Protein AF-A0A1Q7IJV4-F1 (afdb_monomer)

Solvent-accessible surface area (backbone atoms only — not comparable to full-atom values): 6136 Å² total; per-residue (Å²): 88,82,46,76,29,61,52,59,73,58,32,51,51,49,50,50,50,37,62,77,67,64,49,76,71,64,47,74,43,68,35,49,83,90,69,56,64,72,86,50,47,43,66,29,64,64,36,78,46,70,90,77,64,60,60,64,63,43,46,59,56,34,42,55,29,19,22,83,78,11,37,25,41,30,56,36,62,97,65,64,91,82,66,86,66,62,46,78,44,77,44,83,43,90,89,85,41,74,47,46,27,31,33,44,71,66

pLDDT: mean 93.79, std 5.42, range [67.62, 98.44]

Secondary structure (DSSP, 8-state):
-EEE-S-HHHHHHHHHHHHHTT-TT-EEE-S-GGGS-GGGTT-EEEEEESSSSSHHHHHHHHHTTEEEEEEEEEEPPSSGGG--SSEEEEEEETTTEEEEEEEEE-

Nearest PDB structures (foldseek):
  3g89-assembly2_B  TM=8.365E-01  e=5.380E-07  Thermus thermophilus HB8
  3g8a-assembly3_C  TM=8.205E-01  e=1.105E-06  Thermus thermophilus HB8
  1xdz-assembly1_A  TM=7.929E-01  e=1.991E-06  Bacillus subtilis
  7cfe-assembly1_A  TM=7.506E-01  e=2.521E-04  Mycobacterium tuberculosis H37Rv
  3e05-assembly2_C  TM=7.044E-01  e=5.113E-03  Geobacter metallireducens GS-15

Sequence (106 aa):
MLLVESRQRRASFLKTAVRELELVDVEILSERVLSVPSRWRKAFDVAVARCAGDVESTLKLGLGFVRTGGMVAVSGPPDPCGVKIGRYTVVQLPGGRTRSFVVDSA

Radius of gyration: 14.86 Å; Cα contacts (8 Å, |Δi|>4): 184; chains: 1; bounding box: 29×33×36 Å

Foldseek 3Di:
DEDEAQDPVVLVVVVVVCVVVVPPPYHYHNHQLVPPDLVQFQVDLEAEEEPNPDQVVQLVSRQRRHHAFHKYKYFADPDCPPPDDADWDWDQDPPRDITIIGMDGD

Structure (mmCIF, N/CA/C/O backbone):
data_AF-A0A1Q7IJV4-F1
#
_entry.id   AF-A0A1Q7IJV4-F1
#
loop_
_atom_site.group_PDB
_atom_site.id
_atom_site.type_symbol
_atom_site.label_atom_id
_atom_site.label_alt_id
_atom_site.label_comp_id
_atom_site.label_asym_id
_atom_site.label_entity_id
_atom_site.label_seq_id
_atom_site.pdbx_PDB_ins_code
_atom_site.Cartn_x
_atom_site.Cartn_y
_atom_site.Cartn_z
_atom_site.occupancy
_atom_site.B_iso_or_equiv
_atom_site.auth_seq_i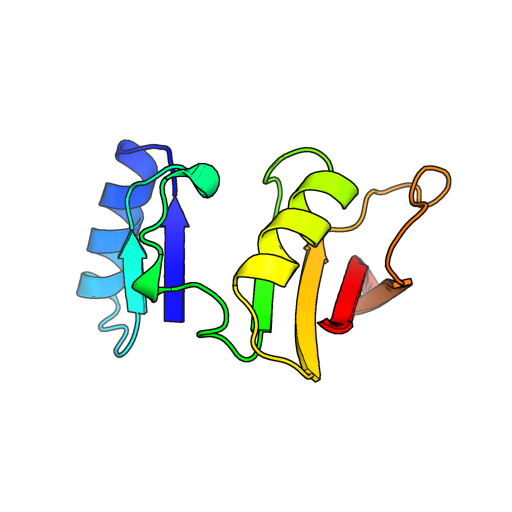d
_atom_site.auth_comp_id
_atom_site.auth_asym_id
_atom_site.auth_atom_id
_atom_site.pdbx_PDB_model_num
ATOM 1 N N . MET A 1 1 ? -9.300 5.879 3.075 1.00 93.00 1 MET A N 1
ATOM 2 C CA . MET A 1 1 ? -7.892 5.640 2.684 1.00 93.00 1 MET A CA 1
ATOM 3 C C . MET A 1 1 ? -7.011 5.654 3.926 1.00 93.00 1 MET A C 1
ATOM 5 O O . MET A 1 1 ? -7.135 6.567 4.729 1.00 93.00 1 MET A O 1
ATOM 9 N N . LEU A 1 2 ? -6.115 4.676 4.078 1.00 96.81 2 LEU A N 1
ATOM 10 C CA . LEU A 1 2 ? -5.118 4.642 5.155 1.00 96.81 2 LEU A CA 1
ATOM 11 C C . LEU A 1 2 ? -3.730 4.951 4.580 1.00 96.81 2 LEU A C 1
ATOM 13 O O . LEU A 1 2 ? -3.304 4.297 3.630 1.00 96.81 2 LEU A O 1
ATOM 17 N N . LEU A 1 3 ? -3.013 5.909 5.167 1.00 96.50 3 LEU A N 1
ATOM 18 C CA . LEU A 1 3 ? -1.611 6.189 4.856 1.00 96.50 3 LEU A CA 1
ATOM 19 C C . LEU A 1 3 ? -0.729 5.768 6.031 1.00 96.50 3 LEU A C 1
ATOM 21 O O . LEU A 1 3 ? -0.946 6.195 7.164 1.00 96.50 3 LEU A O 1
ATOM 25 N N . VAL A 1 4 ? 0.288 4.952 5.755 1.00 95.62 4 VAL A N 1
ATOM 26 C CA . VAL A 1 4 ? 1.240 4.463 6.762 1.00 95.62 4 VAL A CA 1
ATOM 27 C C . VAL A 1 4 ? 2.578 5.173 6.573 1.00 95.62 4 VAL A C 1
ATOM 29 O O . VAL A 1 4 ? 3.200 5.055 5.519 1.00 95.62 4 VAL A O 1
ATOM 32 N N . GLU A 1 5 ? 3.038 5.904 7.588 1.00 95.56 5 GLU A N 1
ATOM 33 C CA . GLU A 1 5 ? 4.325 6.609 7.561 1.00 95.56 5 GLU A CA 1
ATOM 34 C C . GLU A 1 5 ? 5.091 6.401 8.869 1.00 95.56 5 GLU A C 1
ATOM 36 O O . GLU A 1 5 ? 4.678 6.827 9.942 1.00 95.56 5 GLU A O 1
ATOM 41 N N . SER A 1 6 ? 6.263 5.784 8.756 1.00 94.19 6 SER A N 1
ATOM 42 C CA . SER A 1 6 ? 7.131 5.458 9.891 1.00 94.19 6 SER A CA 1
ATOM 43 C C . SER A 1 6 ? 7.831 6.668 10.521 1.00 94.19 6 SER A C 1
ATOM 45 O O . SER A 1 6 ? 8.225 6.626 11.686 1.00 94.19 6 SER A O 1
ATOM 47 N N . ARG A 1 7 ? 8.038 7.753 9.766 1.00 95.12 7 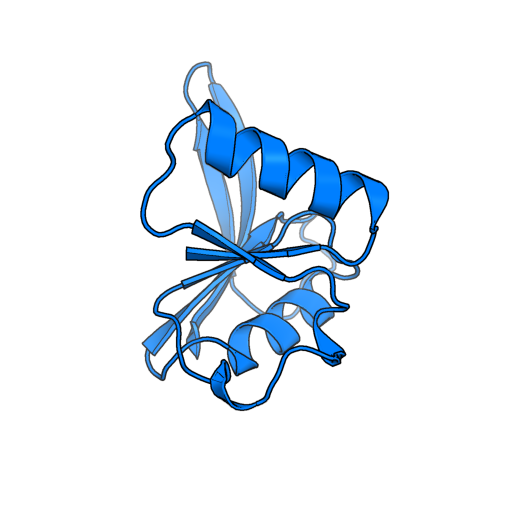ARG A N 1
ATOM 48 C CA . ARG A 1 7 ? 8.742 8.950 10.239 1.00 95.12 7 ARG A CA 1
ATOM 49 C C . ARG A 1 7 ? 7.761 9.913 10.897 1.00 95.12 7 ARG A C 1
ATOM 51 O O . ARG A 1 7 ? 7.046 10.637 10.207 1.00 95.12 7 ARG A O 1
ATOM 58 N N . GLN A 1 8 ? 7.827 10.016 12.224 1.00 95.81 8 GLN A N 1
ATOM 59 C CA . GLN A 1 8 ? 6.926 10.849 13.036 1.00 95.81 8 GLN A CA 1
ATOM 60 C C . GLN A 1 8 ? 6.753 12.285 12.514 1.00 95.81 8 GLN A C 1
ATOM 62 O O . GLN A 1 8 ? 5.628 12.766 12.406 1.00 95.81 8 GLN A O 1
ATOM 67 N N . ARG A 1 9 ? 7.840 12.967 12.115 1.00 97.69 9 ARG A N 1
ATOM 68 C CA . ARG A 1 9 ? 7.755 14.337 11.568 1.00 97.69 9 ARG A CA 1
ATOM 69 C C . ARG A 1 9 ? 6.910 14.409 10.289 1.00 97.69 9 ARG A C 1
ATOM 71 O O . ARG A 1 9 ? 6.159 15.363 10.114 1.00 97.69 9 ARG A O 1
ATOM 78 N N . ARG A 1 10 ? 7.014 13.408 9.407 1.00 97.25 10 ARG A N 1
ATOM 79 C CA . ARG A 1 10 ? 6.217 13.331 8.171 1.00 97.25 10 ARG A CA 1
ATOM 80 C C . ARG A 1 10 ? 4.770 12.959 8.473 1.00 97.25 10 ARG A C 1
ATOM 82 O O . ARG A 1 10 ? 3.874 13.592 7.934 1.00 97.25 10 ARG A O 1
ATOM 89 N N . ALA A 1 11 ? 4.540 12.003 9.372 1.00 97.50 11 ALA A N 1
ATOM 90 C CA . ALA A 1 11 ? 3.191 11.633 9.792 1.00 97.50 11 ALA A CA 1
ATOM 91 C C . ALA A 1 11 ? 2.451 12.813 10.448 1.00 97.50 11 ALA A C 1
ATOM 93 O O . ALA A 1 11 ? 1.287 13.047 10.143 1.00 97.50 11 ALA A O 1
ATOM 94 N N . SER A 1 12 ? 3.129 13.595 11.295 1.00 98.06 12 SER A N 1
ATOM 95 C CA . SER A 1 12 ? 2.569 14.812 11.897 1.00 98.06 12 SER A CA 1
ATOM 96 C C . SER A 1 12 ? 2.200 15.855 10.836 1.00 98.06 12 SER A C 1
ATOM 98 O O . SER A 1 12 ? 1.080 16.359 10.832 1.00 98.06 12 SER A O 1
ATOM 100 N N . PHE A 1 13 ? 3.091 16.100 9.869 1.00 98.44 13 PHE A N 1
ATOM 101 C CA . PHE A 1 13 ? 2.789 16.967 8.728 1.00 98.44 13 PHE A CA 1
ATOM 102 C C . PHE A 1 13 ? 1.566 16.482 7.936 1.00 98.44 13 PHE A C 1
ATOM 104 O O . PHE A 1 13 ? 0.682 17.280 7.642 1.00 98.44 13 PHE A O 1
ATOM 111 N N . LEU A 1 14 ? 1.483 15.182 7.630 1.00 97.94 14 LEU A N 1
ATOM 112 C CA . LEU A 1 14 ? 0.348 14.602 6.907 1.00 97.94 14 LEU A CA 1
ATOM 113 C C . LEU A 1 14 ? -0.962 14.741 7.688 1.00 97.94 14 LEU A C 1
ATOM 115 O O . LEU A 1 14 ? -1.974 15.080 7.091 1.00 97.94 14 LEU A O 1
ATOM 119 N N . LYS A 1 15 ? -0.949 14.533 9.011 1.00 98.12 15 LYS A N 1
ATOM 120 C CA . LYS A 1 15 ? -2.129 14.748 9.865 1.00 98.12 15 LYS A CA 1
ATOM 121 C C . LYS A 1 15 ? -2.608 16.197 9.810 1.00 98.12 15 LYS A C 1
ATOM 123 O O . LYS A 1 15 ? -3.805 16.430 9.685 1.00 98.12 15 LYS A O 1
ATOM 128 N N . THR A 1 16 ? -1.684 17.156 9.861 1.00 98.31 16 THR A N 1
ATOM 129 C CA . THR A 1 16 ? -2.014 18.572 9.666 1.00 98.31 16 THR A CA 1
ATOM 130 C C . THR A 1 16 ? -2.589 18.803 8.272 1.00 98.31 16 THR A C 1
ATOM 132 O O . THR A 1 16 ? -3.665 19.366 8.165 1.00 98.31 16 THR A O 1
ATOM 135 N N . ALA A 1 17 ? -1.943 18.311 7.212 1.00 98.19 17 ALA A N 1
ATOM 136 C CA . ALA A 1 17 ? -2.423 18.491 5.843 1.00 98.19 17 ALA A CA 1
ATOM 137 C C . ALA A 1 17 ? -3.827 17.903 5.618 1.00 98.19 17 ALA A C 1
ATOM 139 O O . ALA A 1 17 ? -4.649 18.553 4.987 1.00 98.19 17 ALA A O 1
ATOM 140 N N . VAL A 1 18 ? -4.123 16.717 6.165 1.00 98.19 18 VAL A N 1
ATOM 141 C CA . VAL A 1 18 ? -5.470 16.119 6.119 1.00 98.19 18 VAL A CA 1
ATOM 142 C C . VAL A 1 18 ? -6.499 17.042 6.769 1.00 98.19 18 VAL A C 1
ATOM 144 O O . VAL A 1 18 ? -7.559 17.255 6.190 1.00 98.19 18 VAL A O 1
ATOM 147 N N . ARG A 1 19 ? -6.179 17.611 7.939 1.00 97.56 19 ARG A N 1
ATOM 148 C CA . ARG A 1 19 ? -7.070 18.533 8.652 1.00 97.56 19 ARG A CA 1
ATOM 149 C C . ARG A 1 19 ? -7.283 19.842 7.889 1.00 97.56 19 ARG A C 1
ATOM 151 O O . ARG A 1 19 ? -8.421 20.241 7.709 1.00 97.56 19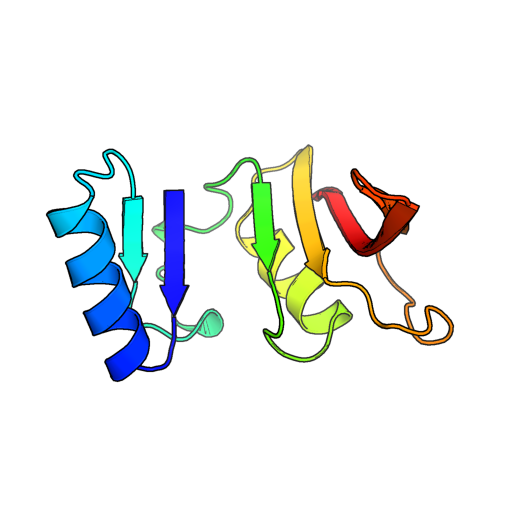 ARG A O 1
ATOM 158 N N . GLU A 1 20 ? -6.208 20.500 7.458 1.00 98.44 20 GLU A N 1
ATOM 159 C CA . GLU A 1 20 ? -6.278 21.823 6.813 1.00 98.44 20 GLU A CA 1
ATOM 160 C C . GLU A 1 20 ? -6.896 21.773 5.405 1.00 98.44 20 GLU A C 1
ATOM 162 O O . GLU A 1 20 ? -7.474 22.753 4.955 1.00 98.44 20 GLU A O 1
ATOM 167 N N . LEU A 1 21 ? -6.762 20.645 4.697 1.00 98.25 21 LEU A N 1
ATOM 168 C CA . LEU A 1 21 ? -7.370 20.434 3.377 1.00 98.25 21 LEU A CA 1
ATOM 169 C C . LEU A 1 21 ? -8.753 19.772 3.455 1.00 98.25 21 LEU A C 1
ATOM 171 O O . LEU A 1 21 ? -9.302 19.418 2.415 1.00 98.25 21 LEU A O 1
ATOM 175 N N . GLU A 1 22 ? -9.274 19.556 4.668 1.00 97.62 22 GLU A N 1
ATOM 176 C CA . GLU A 1 22 ? -10.581 18.939 4.923 1.00 97.62 22 GLU A CA 1
ATOM 177 C C . GLU A 1 22 ? -10.765 17.596 4.193 1.00 97.62 22 GLU A C 1
ATOM 179 O O . GLU A 1 22 ? -11.838 17.266 3.683 1.00 97.62 22 GLU A O 1
ATOM 184 N N . LEU A 1 23 ? -9.696 16.793 4.126 1.00 97.56 23 LEU A N 1
ATOM 185 C CA . LEU A 1 23 ? -9.741 15.499 3.453 1.00 97.56 23 LEU A CA 1
ATOM 186 C C . LEU A 1 23 ? -10.540 14.508 4.297 1.00 97.56 23 LEU A C 1
ATOM 188 O O . LEU A 1 23 ? -10.036 13.927 5.262 1.00 97.56 23 LEU A O 1
ATOM 192 N N . VAL A 1 24 ? -11.790 14.300 3.897 1.00 94.06 24 VAL A N 1
ATOM 193 C CA . VAL A 1 24 ? -12.652 13.261 4.457 1.00 94.06 24 VAL A CA 1
ATOM 194 C C . VAL A 1 24 ? -12.133 11.872 4.070 1.00 94.06 24 VAL A C 1
ATOM 196 O O . VAL A 1 24 ? -11.510 11.684 3.025 1.00 94.06 24 VAL A O 1
ATOM 199 N N . ASP A 1 25 ? -12.345 10.895 4.950 1.00 94.75 25 ASP A N 1
ATOM 200 C CA . ASP A 1 25 ? -11.952 9.495 4.754 1.00 94.75 25 ASP A CA 1
ATOM 201 C C . ASP A 1 25 ? -10.443 9.242 4.577 1.00 94.75 25 ASP A C 1
ATOM 203 O O . ASP A 1 25 ? -10.045 8.281 3.912 1.00 94.75 25 ASP A O 1
ATOM 207 N N . VAL A 1 26 ? -9.569 10.048 5.191 1.00 97.12 26 VAL A N 1
ATOM 208 C CA . VAL A 1 26 ? -8.117 9.793 5.226 1.00 97.12 26 VAL A CA 1
ATOM 209 C C . VAL A 1 26 ? -7.622 9.600 6.660 1.00 97.12 26 VAL A C 1
ATOM 211 O O . VAL A 1 26 ? -7.671 10.511 7.479 1.00 97.12 26 VAL A O 1
ATOM 214 N N . GLU A 1 27 ? -7.072 8.421 6.956 1.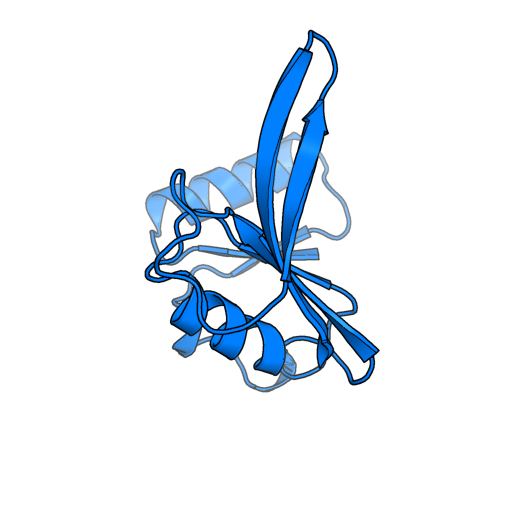00 96.44 27 GLU A N 1
ATOM 215 C CA . GLU A 1 27 ? -6.429 8.110 8.237 1.00 96.44 27 GLU A CA 1
ATOM 216 C C . GLU A 1 27 ? -4.903 8.048 8.066 1.00 96.44 27 GLU A C 1
ATOM 218 O O . GLU A 1 27 ? -4.396 7.428 7.127 1.00 96.44 27 GLU A O 1
ATOM 223 N N . ILE A 1 28 ? -4.157 8.674 8.984 1.00 97.69 28 ILE A N 1
ATOM 224 C CA . ILE A 1 28 ? -2.687 8.626 9.017 1.00 97.69 28 ILE A CA 1
ATOM 225 C C . ILE A 1 28 ? -2.222 7.768 10.193 1.00 97.69 28 ILE A C 1
ATOM 227 O O . ILE A 1 28 ? -2.328 8.177 11.356 1.00 97.69 28 ILE A O 1
ATOM 231 N N . LEU A 1 29 ? -1.610 6.627 9.889 1.00 96.81 29 LEU A N 1
ATOM 232 C CA . LEU A 1 29 ? -0.990 5.746 10.870 1.00 96.81 29 LEU A CA 1
ATOM 233 C C . LEU A 1 29 ? 0.525 5.983 10.914 1.00 96.81 29 LEU A C 1
ATOM 235 O O . LEU A 1 29 ? 1.247 5.725 9.950 1.00 96.81 29 LEU A O 1
ATOM 239 N N . SER A 1 30 ? 1.008 6.479 12.054 1.00 96.94 30 SER A N 1
ATOM 240 C CA . SER A 1 30 ? 2.427 6.787 12.275 1.00 96.94 30 SER A CA 1
ATOM 241 C C . SER A 1 30 ? 3.217 5.541 12.692 1.00 96.94 30 SER A C 1
ATOM 243 O O . SER A 1 30 ? 3.771 5.505 13.787 1.00 96.94 30 SER A O 1
ATOM 245 N N . GLU A 1 31 ? 3.247 4.516 11.843 1.00 95.12 31 GLU A N 1
ATOM 246 C CA . GLU A 1 31 ? 3.834 3.209 12.154 1.00 95.12 31 GLU A CA 1
ATOM 247 C C . GLU A 1 31 ? 4.738 2.690 11.035 1.00 95.12 31 GLU A C 1
ATOM 249 O O . GLU A 1 31 ? 4.702 3.147 9.889 1.00 95.12 31 GLU A O 1
ATOM 254 N N . ARG A 1 32 ? 5.549 1.675 11.351 1.00 92.69 32 ARG A N 1
ATOM 255 C CA . ARG A 1 32 ? 6.158 0.835 10.310 1.00 92.69 32 ARG A CA 1
ATOM 256 C C . ARG A 1 32 ? 5.085 -0.070 9.715 1.00 92.69 32 ARG A C 1
ATOM 258 O O . ARG A 1 32 ? 4.266 -0.611 10.446 1.00 92.69 32 ARG A O 1
ATOM 265 N N . VAL A 1 33 ? 5.159 -0.338 8.409 1.00 92.00 33 VAL A N 1
ATOM 266 C CA . VAL A 1 33 ? 4.207 -1.235 7.721 1.00 92.00 33 VAL A CA 1
ATOM 267 C C . VAL A 1 33 ? 4.107 -2.625 8.373 1.00 92.00 33 VAL A C 1
ATOM 269 O O . VAL A 1 33 ? 3.036 -3.218 8.423 1.00 92.00 33 VAL A O 1
ATOM 272 N N . LEU A 1 34 ? 5.212 -3.127 8.933 1.00 91.88 34 LEU A N 1
ATOM 273 C CA . LEU A 1 34 ? 5.261 -4.411 9.641 1.00 91.88 34 LEU A CA 1
ATOM 274 C C . LEU A 1 34 ? 4.535 -4.390 10.995 1.00 91.88 34 LEU A C 1
ATOM 276 O O . LEU A 1 34 ? 4.114 -5.443 11.461 1.00 91.88 34 LEU A O 1
ATOM 280 N N . SER A 1 35 ? 4.372 -3.211 11.596 1.00 95.50 35 SER A N 1
ATOM 281 C CA . SER A 1 35 ? 3.705 -3.000 12.885 1.00 95.50 35 SER A CA 1
ATOM 282 C C . SER A 1 35 ? 2.232 -2.606 12.732 1.00 95.50 35 SER A C 1
ATOM 284 O O . SER A 1 35 ? 1.558 -2.340 13.723 1.00 95.50 35 SER A O 1
ATOM 286 N N . VAL A 1 36 ? 1.716 -2.547 11.497 1.00 94.94 36 VAL A N 1
ATOM 287 C CA . VAL A 1 36 ? 0.317 -2.191 11.240 1.00 94.94 36 VAL A CA 1
ATOM 288 C C . VAL A 1 36 ? -0.607 -3.237 11.883 1.00 94.94 36 VAL A C 1
ATOM 290 O O . VAL A 1 36 ? -0.416 -4.435 11.644 1.00 94.94 36 VAL A O 1
ATOM 293 N N . PRO A 1 37 ? -1.629 -2.815 12.657 1.00 95.44 37 PRO A N 1
ATOM 294 C CA . PRO A 1 37 ? -2.558 -3.727 13.316 1.00 95.44 37 PRO A CA 1
ATOM 295 C C . PRO A 1 37 ? -3.208 -4.735 12.362 1.00 95.44 37 PRO A C 1
ATOM 297 O O . PRO A 1 37 ? -3.612 -4.390 11.249 1.00 95.44 37 PRO A O 1
ATOM 300 N N . SER A 1 38 ? -3.385 -5.973 12.831 1.00 95.19 38 SER A N 1
ATOM 301 C CA . SER A 1 38 ? -3.922 -7.086 12.033 1.00 95.19 38 SER A CA 1
ATOM 302 C C . SER A 1 38 ? -5.326 -6.839 11.474 1.00 95.19 38 SER A C 1
ATOM 304 O O . SER A 1 38 ? -5.650 -7.394 10.429 1.00 95.19 38 SER A O 1
ATOM 306 N N . ARG A 1 39 ? -6.126 -5.960 12.098 1.00 95.62 39 ARG A N 1
ATOM 307 C CA . ARG A 1 39 ? -7.450 -5.541 11.594 1.00 95.62 39 ARG A CA 1
ATOM 308 C C . ARG A 1 39 ? -7.424 -4.964 10.173 1.00 95.62 39 ARG A C 1
ATOM 310 O O . ARG A 1 39 ? -8.450 -4.945 9.512 1.00 95.62 39 ARG A O 1
ATOM 317 N N . TRP A 1 40 ? -6.263 -4.496 9.714 1.00 96.00 40 TRP A N 1
ATOM 318 C CA . TRP A 1 40 ? -6.077 -3.943 8.372 1.00 96.00 40 TRP A CA 1
ATOM 319 C C . TRP A 1 40 ? -5.641 -4.982 7.331 1.00 96.00 40 TRP A C 1
ATOM 321 O O . TRP A 1 40 ? -5.467 -4.650 6.159 1.00 96.00 40 TRP A O 1
ATOM 331 N N . ARG A 1 41 ? -5.432 -6.242 7.728 1.00 96.06 41 ARG A N 1
ATOM 332 C CA . ARG A 1 41 ? -5.115 -7.320 6.787 1.00 96.06 41 ARG A CA 1
ATOM 333 C C . ARG A 1 41 ? -6.331 -7.617 5.921 1.00 96.06 41 ARG A C 1
ATOM 335 O O . ARG A 1 41 ? -7.439 -7.728 6.433 1.00 96.06 41 ARG A O 1
ATOM 342 N N . LYS A 1 42 ? -6.102 -7.770 4.615 1.00 97.19 42 LYS A N 1
ATOM 343 C CA . LYS A 1 42 ? -7.147 -8.010 3.606 1.00 97.19 42 LYS A CA 1
ATOM 344 C C . LYS A 1 42 ? -8.302 -6.990 3.613 1.00 97.19 42 LYS A C 1
ATOM 346 O O . LYS A 1 42 ? -9.413 -7.327 3.218 1.00 97.19 42 LYS A O 1
ATOM 351 N N . ALA A 1 43 ? -8.049 -5.761 4.065 1.00 96.69 43 ALA A N 1
ATOM 352 C CA . ALA A 1 43 ? -9.073 -4.735 4.265 1.00 96.69 43 ALA A CA 1
ATOM 353 C C . ALA A 1 43 ? -9.215 -3.753 3.088 1.00 96.69 43 ALA A C 1
ATOM 355 O O . ALA A 1 43 ? -10.121 -2.924 3.100 1.00 96.69 43 ALA A O 1
ATOM 356 N N . PHE A 1 44 ? -8.327 -3.813 2.091 1.00 97.81 44 PHE A N 1
ATOM 357 C CA . PHE A 1 44 ? -8.279 -2.830 1.006 1.00 97.81 44 PHE A CA 1
ATOM 358 C C . PHE A 1 44 ? -8.506 -3.461 -0.369 1.00 97.81 44 PHE A C 1
ATOM 360 O O . PHE A 1 44 ? -8.074 -4.580 -0.634 1.00 97.81 44 PHE A O 1
ATOM 367 N N . ASP A 1 45 ? -9.129 -2.713 -1.275 1.00 98.12 45 ASP A N 1
ATOM 368 C CA . ASP A 1 45 ? -9.186 -3.066 -2.698 1.00 98.12 45 ASP A CA 1
ATOM 369 C C . ASP A 1 45 ? -7.833 -2.878 -3.382 1.00 98.12 45 ASP A C 1
ATOM 371 O O . ASP A 1 45 ? -7.448 -3.657 -4.253 1.00 98.12 45 ASP A O 1
ATOM 375 N N . VAL A 1 46 ? -7.114 -1.822 -2.988 1.00 97.88 46 VAL A N 1
ATOM 376 C CA . VAL A 1 46 ? -5.858 -1.412 -3.610 1.00 97.88 46 VAL A CA 1
ATOM 377 C C . VAL A 1 46 ? -4.856 -0.963 -2.551 1.00 97.88 46 VAL A C 1
ATOM 379 O O . VAL A 1 46 ? -5.200 -0.206 -1.644 1.00 97.88 46 VAL A O 1
ATOM 382 N N . ALA A 1 47 ? -3.598 -1.377 -2.704 1.00 97.06 47 ALA A N 1
ATOM 383 C CA . ALA A 1 47 ? -2.463 -0.841 -1.961 1.00 97.06 47 ALA A CA 1
ATOM 384 C C . ALA A 1 47 ? -1.452 -0.204 -2.921 1.00 97.06 47 ALA A C 1
ATOM 386 O O . ALA A 1 47 ? -1.070 -0.792 -3.932 1.00 97.06 47 ALA A O 1
ATOM 387 N N . VAL A 1 48 ? -0.984 0.999 -2.592 1.00 96.12 48 VAL A N 1
ATOM 388 C CA . VAL A 1 48 ? 0.046 1.699 -3.367 1.00 96.12 48 VAL A CA 1
ATOM 389 C C . VAL A 1 48 ? 1.267 1.974 -2.507 1.00 96.12 48 VAL A C 1
ATOM 391 O O . VAL A 1 48 ? 1.143 2.324 -1.334 1.00 96.12 48 VAL A O 1
ATOM 394 N N . ALA A 1 49 ? 2.456 1.843 -3.088 1.00 94.44 49 ALA A N 1
ATOM 395 C CA . ALA A 1 49 ? 3.694 2.152 -2.389 1.00 94.44 49 ALA A CA 1
ATOM 396 C C . ALA A 1 49 ? 4.706 2.865 -3.286 1.00 94.44 49 ALA A C 1
ATOM 398 O O . ALA A 1 49 ? 4.879 2.574 -4.474 1.00 94.44 49 ALA A O 1
ATOM 399 N N . ARG A 1 50 ? 5.425 3.807 -2.680 1.00 87.12 50 ARG A N 1
ATOM 400 C CA . ARG A 1 50 ? 6.496 4.561 -3.322 1.00 87.12 50 ARG A CA 1
ATOM 401 C C . ARG A 1 50 ? 7.673 4.661 -2.368 1.00 87.12 50 AR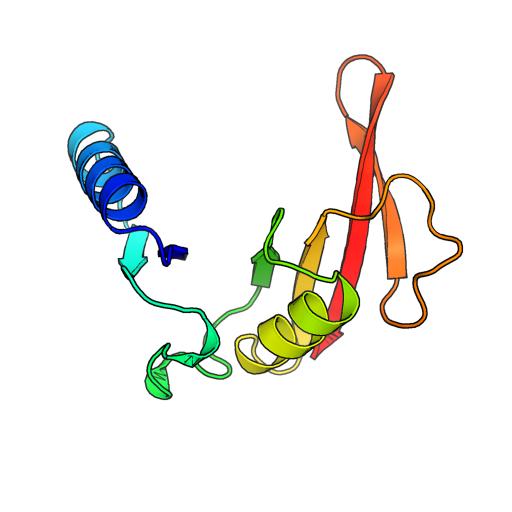G A C 1
ATOM 403 O O . ARG A 1 50 ? 7.503 5.106 -1.239 1.00 87.12 50 ARG A O 1
ATOM 410 N N . CYS A 1 51 ? 8.856 4.271 -2.839 1.00 72.31 51 CYS A N 1
ATOM 411 C CA . CYS A 1 51 ? 10.107 4.353 -2.080 1.00 72.31 51 CYS A CA 1
ATOM 412 C C . CYS A 1 51 ? 10.047 3.676 -0.691 1.00 72.31 51 CYS A C 1
ATOM 414 O O . CYS A 1 51 ? 10.627 4.185 0.266 1.00 72.31 51 CYS A O 1
ATOM 416 N N . ALA A 1 52 ? 9.343 2.545 -0.575 1.00 67.62 52 ALA A N 1
ATOM 417 C CA . ALA A 1 52 ? 9.150 1.819 0.686 1.00 67.62 52 ALA A CA 1
ATOM 418 C C . ALA A 1 52 ? 10.179 0.689 0.922 1.00 67.62 52 ALA A C 1
ATOM 420 O O . ALA A 1 52 ? 9.998 -0.130 1.820 1.00 67.62 52 ALA A O 1
ATOM 421 N N . GLY A 1 53 ? 11.269 0.670 0.148 1.00 77.62 53 GLY A N 1
ATOM 422 C CA . GLY A 1 53 ? 12.312 -0.355 0.192 1.00 77.62 53 GLY A CA 1
ATOM 423 C C . GLY A 1 53 ? 12.470 -1.055 -1.154 1.00 77.62 53 GLY A C 1
ATOM 424 O O . GLY A 1 53 ? 12.166 -0.475 -2.198 1.00 77.62 53 GLY A O 1
ATOM 425 N N . ASP A 1 54 ? 12.947 -2.297 -1.102 1.00 89.00 54 ASP A N 1
ATOM 426 C CA . ASP A 1 54 ? 12.979 -3.202 -2.249 1.00 89.00 54 ASP A CA 1
ATOM 427 C C . ASP A 1 54 ? 11.564 -3.428 -2.815 1.00 89.00 54 ASP A C 1
ATOM 429 O O . ASP A 1 54 ? 10.589 -3.555 -2.064 1.00 89.00 54 ASP A O 1
ATOM 433 N N . VAL A 1 55 ? 11.450 -3.454 -4.144 1.00 91.00 55 VAL A N 1
ATOM 434 C CA . VAL A 1 55 ? 10.162 -3.480 -4.849 1.00 91.00 55 VAL A CA 1
ATOM 435 C C . VAL A 1 55 ? 9.425 -4.788 -4.592 1.00 91.00 55 VAL A C 1
ATOM 437 O O . VAL A 1 55 ? 8.236 -4.750 -4.284 1.00 91.00 55 VAL A O 1
ATOM 440 N N . GLU A 1 56 ? 10.118 -5.926 -4.636 1.00 91.12 56 GLU A N 1
ATOM 441 C CA . GLU A 1 56 ? 9.499 -7.239 -4.430 1.00 91.12 56 GLU A CA 1
ATOM 442 C C . GLU A 1 56 ? 9.029 -7.425 -2.989 1.00 91.12 56 GLU A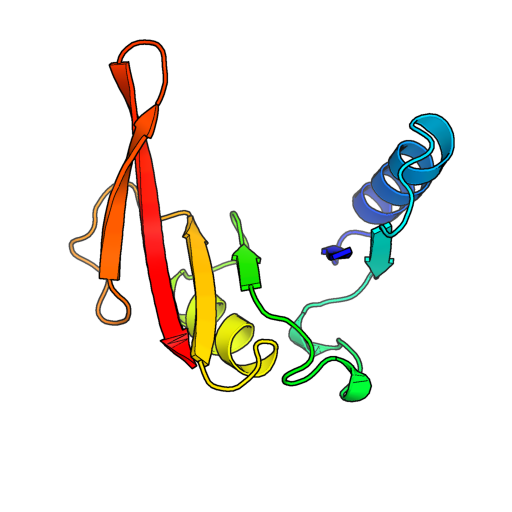 C 1
ATOM 444 O O . GLU A 1 56 ? 7.916 -7.886 -2.732 1.00 91.12 56 GLU A O 1
ATOM 449 N N . SER A 1 57 ? 9.863 -7.020 -2.034 1.00 91.75 57 SER A N 1
ATOM 450 C CA . SER A 1 57 ? 9.526 -7.036 -0.613 1.00 91.75 57 SER A CA 1
ATOM 451 C C . SER A 1 57 ? 8.309 -6.155 -0.334 1.00 91.75 57 SER A C 1
ATOM 453 O O . SER A 1 57 ? 7.383 -6.566 0.364 1.00 91.75 57 SER A O 1
ATOM 455 N N . THR A 1 58 ? 8.270 -4.961 -0.929 1.00 93.06 58 THR A N 1
ATOM 456 C CA . THR A 1 58 ? 7.139 -4.034 -0.804 1.00 93.06 58 THR A CA 1
ATOM 457 C C . THR A 1 58 ? 5.866 -4.613 -1.422 1.00 93.06 58 THR A C 1
ATOM 459 O O . THR A 1 58 ? 4.800 -4.523 -0.813 1.00 93.06 58 THR A O 1
ATOM 462 N N . LEU A 1 59 ? 5.975 -5.240 -2.595 1.00 94.12 59 LEU A N 1
ATOM 463 C CA . LEU A 1 59 ? 4.863 -5.884 -3.290 1.00 94.12 59 LEU A CA 1
ATOM 464 C C . LEU A 1 59 ? 4.253 -6.998 -2.427 1.00 94.12 59 LEU A C 1
ATOM 466 O O . LEU A 1 59 ? 3.060 -6.961 -2.131 1.00 94.12 59 LEU A O 1
ATOM 470 N N . LYS A 1 60 ? 5.088 -7.917 -1.916 1.00 94.06 60 LYS A N 1
ATOM 471 C CA . LYS A 1 60 ? 4.664 -9.008 -1.018 1.00 94.06 60 LYS A CA 1
ATOM 472 C C . LYS A 1 60 ? 4.003 -8.493 0.256 1.00 94.06 60 LYS A C 1
ATOM 474 O O . LYS A 1 60 ? 2.993 -9.038 0.694 1.00 94.06 60 LYS A O 1
ATOM 479 N N . LEU A 1 61 ? 4.554 -7.438 0.857 1.00 94.31 61 LEU A N 1
ATOM 480 C CA . LEU A 1 61 ? 3.957 -6.826 2.043 1.00 94.31 61 LEU A CA 1
ATOM 481 C C . LEU A 1 61 ? 2.583 -6.228 1.736 1.00 94.31 61 LEU A C 1
ATOM 483 O O . LEU A 1 61 ? 1.656 -6.434 2.519 1.00 94.31 61 LEU A O 1
ATOM 487 N N . GLY A 1 62 ? 2.452 -5.534 0.602 1.00 95.12 62 GLY A N 1
ATOM 488 C CA . GLY A 1 62 ? 1.193 -4.966 0.125 1.00 95.12 62 GLY A CA 1
ATOM 489 C C . GLY A 1 62 ? 0.108 -6.020 -0.091 1.00 95.12 62 GLY A C 1
ATOM 490 O O . GLY A 1 62 ? -1.036 -5.792 0.303 1.00 95.12 62 GLY A O 1
ATOM 491 N N . LEU A 1 63 ? 0.471 -7.197 -0.619 1.00 96.38 63 LEU A N 1
ATOM 492 C CA . LEU A 1 63 ? -0.474 -8.296 -0.868 1.00 96.38 63 LEU A CA 1
ATOM 493 C C . LEU A 1 63 ? -1.174 -8.755 0.420 1.00 96.38 63 LEU A C 1
ATOM 495 O O . LEU A 1 63 ? -2.340 -9.127 0.399 1.00 96.38 63 LEU A O 1
ATOM 499 N N . GLY A 1 64 ? -0.507 -8.649 1.574 1.00 96.25 64 GLY A N 1
ATOM 500 C CA . GLY A 1 64 ? -1.110 -8.976 2.869 1.00 96.25 64 GLY A CA 1
ATOM 501 C C . GLY A 1 64 ? -2.180 -7.986 3.354 1.00 96.25 64 GLY A C 1
ATOM 502 O O . GLY A 1 64 ? -2.866 -8.270 4.339 1.00 96.25 64 GLY A O 1
ATOM 503 N N . PHE A 1 65 ? -2.311 -6.816 2.731 1.00 97.31 65 PHE A N 1
ATOM 504 C CA . PHE A 1 65 ? -3.287 -5.788 3.108 1.00 97.31 65 PHE A CA 1
ATOM 505 C C . PHE A 1 65 ? -4.487 -5.736 2.165 1.00 97.31 65 PHE A C 1
ATOM 507 O O . PHE A 1 65 ? -5.557 -5.289 2.577 1.00 97.31 65 PHE A O 1
ATOM 514 N N . VAL A 1 66 ? -4.348 -6.226 0.936 1.00 98.25 66 VAL A N 1
ATOM 515 C CA . VAL A 1 66 ? -5.452 -6.240 -0.023 1.00 98.25 66 VAL A CA 1
ATOM 516 C C . VAL A 1 66 ? -6.302 -7.501 0.116 1.00 98.25 66 VAL A C 1
ATOM 518 O O . VAL A 1 66 ? -5.818 -8.562 0.516 1.00 98.25 66 VAL A O 1
ATOM 521 N N . ARG A 1 67 ? -7.602 -7.378 -0.150 1.00 98.00 67 ARG A N 1
ATOM 522 C CA . ARG A 1 67 ? -8.517 -8.527 -0.200 1.00 98.00 67 ARG A CA 1
ATOM 523 C C . ARG A 1 67 ? -8.189 -9.436 -1.387 1.00 98.00 67 ARG A C 1
ATOM 525 O O . ARG A 1 67 ? -7.476 -9.027 -2.296 1.00 98.00 67 ARG A O 1
ATOM 532 N N . THR A 1 68 ? -8.752 -10.643 -1.410 1.00 96.88 68 THR A N 1
ATOM 533 C CA . THR A 1 68 ? -8.685 -11.519 -2.593 1.00 96.88 68 THR A CA 1
ATOM 534 C C . THR A 1 68 ? -9.253 -10.799 -3.817 1.00 96.88 68 THR A C 1
ATOM 536 O O . THR A 1 68 ? -10.336 -10.213 -3.741 1.00 96.88 68 THR A O 1
ATOM 539 N N . GLY A 1 69 ? -8.508 -10.817 -4.922 1.00 96.38 69 GLY A N 1
ATOM 540 C CA . GLY A 1 69 ? -8.794 -10.050 -6.136 1.00 96.38 69 GLY A CA 1
ATOM 541 C C . GLY A 1 69 ? -8.406 -8.567 -6.063 1.00 96.38 69 GLY A C 1
ATOM 542 O O . GLY A 1 69 ? -8.600 -7.842 -7.036 1.00 96.38 69 GLY A O 1
ATOM 543 N N . GLY A 1 70 ? -7.877 -8.099 -4.930 1.00 97.69 70 GLY A N 1
ATOM 544 C CA . GLY A 1 70 ? -7.335 -6.752 -4.769 1.00 97.69 70 GLY A CA 1
ATOM 545 C C . GLY A 1 70 ? -5.948 -6.603 -5.397 1.00 97.69 70 GLY A C 1
ATOM 546 O O . GLY A 1 70 ? -5.289 -7.590 -5.722 1.00 97.69 70 GLY A O 1
ATOM 547 N N . MET A 1 71 ? -5.495 -5.360 -5.571 1.00 98.00 71 MET A N 1
ATOM 548 C CA . MET A 1 71 ? -4.303 -5.037 -6.364 1.00 98.00 71 MET A CA 1
ATOM 549 C C . MET A 1 71 ? -3.261 -4.237 -5.581 1.00 98.00 71 MET A C 1
ATOM 551 O O . MET A 1 71 ? -3.581 -3.312 -4.840 1.00 98.00 71 MET A O 1
ATOM 555 N N . VAL A 1 72 ? -1.986 -4.529 -5.811 1.00 97.44 72 VAL A N 1
ATOM 556 C CA . VAL A 1 72 ? -0.855 -3.775 -5.269 1.00 97.44 72 VAL A CA 1
ATOM 557 C C . VAL A 1 72 ? -0.089 -3.130 -6.411 1.00 97.44 72 VAL A C 1
ATOM 559 O O . VAL A 1 72 ? 0.265 -3.808 -7.369 1.00 97.44 72 VAL A O 1
ATOM 562 N N . ALA A 1 73 ? 0.206 -1.835 -6.303 1.00 96.56 73 ALA A N 1
ATOM 563 C CA . ALA A 1 73 ? 1.058 -1.121 -7.249 1.00 96.56 73 ALA A CA 1
ATOM 564 C C . ALA A 1 73 ? 2.226 -0.441 -6.524 1.00 96.56 73 ALA A C 1
ATOM 566 O O . ALA A 1 73 ? 2.046 0.462 -5.703 1.00 96.56 73 ALA A O 1
ATOM 567 N N . VAL A 1 74 ? 3.444 -0.856 -6.855 1.00 95.81 74 VAL A N 1
ATOM 568 C CA . VAL A 1 74 ? 4.682 -0.278 -6.323 1.00 95.81 74 VAL A CA 1
ATOM 569 C C . VAL A 1 74 ? 5.367 0.512 -7.428 1.00 95.81 74 VAL A C 1
ATOM 571 O O . VAL A 1 74 ? 5.367 0.093 -8.582 1.00 95.81 74 VAL A O 1
ATOM 574 N N . SER A 1 75 ? 5.954 1.665 -7.101 1.00 93.81 75 SER A N 1
ATOM 575 C CA . SER A 1 75 ? 6.787 2.398 -8.068 1.00 93.81 75 SER A CA 1
ATOM 576 C C . SER A 1 75 ? 7.889 1.487 -8.610 1.00 93.81 75 SER A C 1
ATOM 578 O O . SER A 1 75 ? 8.648 0.908 -7.835 1.00 93.81 75 SER A O 1
ATOM 580 N N . GLY A 1 76 ? 7.947 1.354 -9.933 1.00 90.69 76 GLY A N 1
ATOM 581 C CA . GLY A 1 76 ? 8.888 0.471 -10.600 1.00 90.69 76 GLY A CA 1
ATOM 582 C C . GLY A 1 76 ? 10.305 1.041 -10.569 1.00 90.69 76 GLY A C 1
ATOM 583 O O . GLY A 1 76 ? 10.481 2.264 -10.506 1.00 90.69 76 GLY 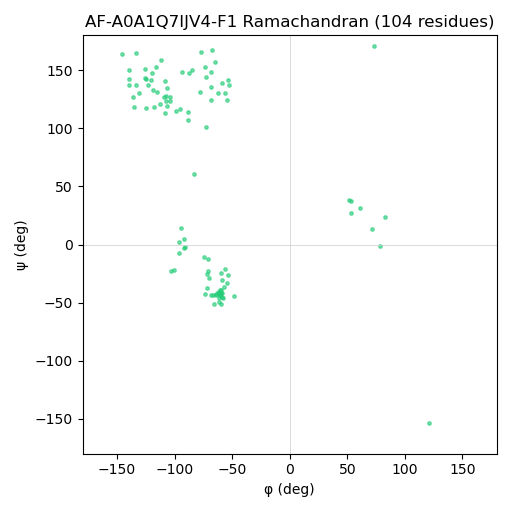A O 1
ATOM 584 N N . PRO A 1 77 ? 11.330 0.176 -10.620 1.00 87.06 77 PRO A N 1
ATOM 585 C CA . PRO A 1 77 ? 12.695 0.638 -10.805 1.00 87.06 77 PRO A CA 1
ATOM 586 C C . PRO A 1 77 ? 12.861 1.289 -12.195 1.00 87.06 77 PRO A C 1
ATOM 588 O O . PRO A 1 77 ? 12.079 1.002 -13.116 1.00 87.06 77 PRO A O 1
ATOM 591 N N . PRO A 1 78 ? 13.873 2.162 -12.371 1.00 83.06 78 PRO A N 1
ATOM 592 C CA . PRO A 1 78 ? 14.238 2.687 -13.686 1.00 83.06 78 PRO A CA 1
ATOM 593 C C . PRO A 1 78 ? 14.577 1.578 -14.693 1.00 83.06 78 PRO A C 1
ATOM 595 O O . PRO A 1 78 ? 14.201 1.689 -15.854 1.00 83.06 78 PRO A O 1
ATOM 598 N N . ASP A 1 79 ? 15.228 0.505 -14.230 1.00 83.75 79 ASP A N 1
ATOM 599 C CA . ASP A 1 79 ? 15.571 -0.683 -15.017 1.00 83.75 79 ASP A CA 1
ATOM 600 C C . ASP A 1 79 ? 14.777 -1.910 -14.514 1.00 83.75 79 ASP A C 1
ATOM 602 O O . ASP A 1 79 ? 14.893 -2.259 -13.334 1.00 83.75 79 ASP A O 1
ATOM 606 N N . PRO A 1 80 ? 13.961 -2.565 -15.364 1.00 82.25 80 PRO A N 1
ATOM 607 C CA . PRO A 1 80 ? 13.172 -3.735 -14.986 1.00 82.25 80 PRO A CA 1
ATOM 608 C C . PRO A 1 80 ? 13.972 -5.037 -14.835 1.00 82.25 80 PRO A C 1
ATOM 610 O O . PRO A 1 80 ? 13.405 -5.998 -14.321 1.00 82.25 80 PRO A O 1
ATOM 613 N N . CYS A 1 81 ? 15.244 -5.105 -15.255 1.00 78.12 81 CYS A N 1
ATOM 614 C CA . CYS A 1 81 ? 16.026 -6.353 -15.342 1.00 78.12 81 CYS A CA 1
ATOM 615 C C . CYS A 1 81 ? 16.071 -7.169 -14.027 1.00 78.12 81 CYS A C 1
ATOM 617 O O . CYS A 1 81 ? 16.200 -8.391 -14.044 1.00 78.12 81 CYS A O 1
ATOM 619 N N . GLY A 1 82 ? 15.912 -6.506 -12.876 1.00 78.12 82 GLY A N 1
ATOM 620 C CA . GLY A 1 82 ? 15.915 -7.138 -11.553 1.00 78.12 82 GLY A CA 1
ATOM 621 C C . GLY A 1 82 ? 14.555 -7.573 -10.995 1.00 78.12 82 GLY A C 1
ATOM 622 O O . GLY A 1 82 ? 14.531 -8.133 -9.903 1.00 78.12 82 GLY A O 1
ATOM 623 N N . VAL A 1 83 ? 13.435 -7.310 -11.678 1.00 87.62 83 VAL A N 1
ATOM 624 C CA . VAL A 1 83 ? 12.086 -7.606 -11.161 1.00 87.62 83 VAL A CA 1
ATOM 625 C C . VAL A 1 83 ? 11.676 -9.032 -11.531 1.00 87.62 83 VAL 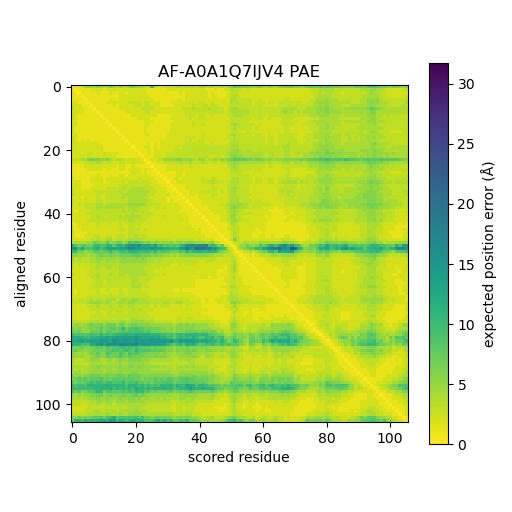A C 1
ATOM 627 O O . VAL A 1 83 ? 11.468 -9.332 -12.704 1.00 87.62 83 VAL A O 1
ATOM 630 N N . LYS A 1 84 ? 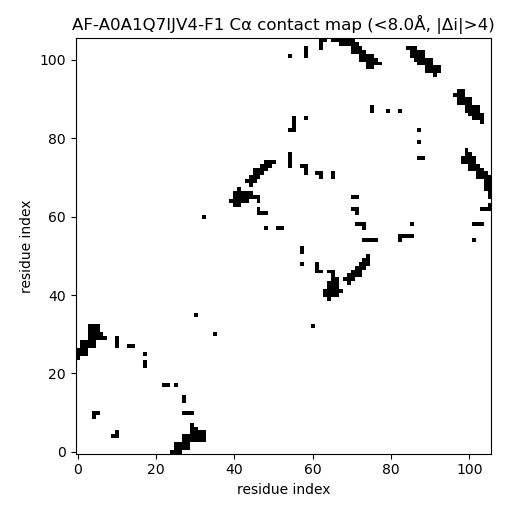11.524 -9.911 -10.536 1.00 90.56 84 LYS A N 1
ATOM 631 C CA . LYS A 1 84 ? 11.149 -11.324 -10.728 1.00 90.56 84 LYS A CA 1
ATOM 632 C C . LYS A 1 84 ? 9.675 -11.605 -10.468 1.00 90.56 84 LYS A C 1
ATOM 634 O O . LYS A 1 84 ? 9.164 -12.619 -10.937 1.00 90.56 84 LYS A O 1
ATOM 639 N N . ILE A 1 85 ? 9.007 -10.749 -9.698 1.00 91.19 85 ILE A N 1
ATOM 640 C CA . ILE A 1 85 ? 7.595 -10.910 -9.337 1.00 91.19 85 ILE A CA 1
ATOM 641 C C . ILE A 1 85 ? 6.773 -9.673 -9.684 1.00 91.19 85 ILE A C 1
ATOM 643 O O . ILE A 1 85 ? 7.270 -8.546 -9.662 1.00 91.19 85 ILE A O 1
ATOM 647 N N . GLY A 1 86 ? 5.490 -9.901 -9.959 1.00 92.94 86 GLY A N 1
ATOM 648 C CA . GLY A 1 86 ? 4.579 -8.878 -10.448 1.00 92.94 86 GLY A CA 1
ATOM 649 C C . GLY A 1 86 ? 4.831 -8.506 -11.910 1.00 92.94 86 GLY A C 1
ATOM 650 O O . GLY A 1 86 ? 5.810 -8.893 -12.548 1.00 92.94 86 GLY A O 1
ATOM 651 N N . ARG A 1 87 ? 3.908 -7.726 -12.460 1.00 95.25 87 ARG A N 1
ATOM 652 C CA . ARG A 1 87 ? 3.958 -7.225 -13.830 1.00 95.25 87 ARG A CA 1
ATOM 653 C C . ARG A 1 87 ? 4.573 -5.832 -13.858 1.00 95.25 87 ARG A C 1
ATOM 655 O O . ARG A 1 87 ? 3.972 -4.880 -13.353 1.00 95.25 87 ARG A O 1
ATOM 662 N N . TYR A 1 88 ? 5.722 -5.688 -14.515 1.00 95.25 88 TYR A N 1
ATOM 663 C CA . TYR A 1 88 ? 6.276 -4.373 -14.833 1.00 95.25 88 TYR A CA 1
ATOM 664 C C . TYR A 1 88 ? 5.394 -3.666 -15.869 1.00 95.25 88 TYR A C 1
ATOM 666 O O . TYR A 1 88 ? 5.110 -4.202 -16.937 1.00 95.25 88 TYR A O 1
ATOM 674 N N . THR A 1 89 ? 4.930 -2.467 -15.541 1.00 94.25 89 THR A N 1
ATOM 675 C CA . THR A 1 89 ? 4.006 -1.672 -16.354 1.00 94.25 89 THR A CA 1
ATOM 676 C C . THR A 1 89 ? 4.543 -0.258 -16.488 1.00 94.25 89 THR A C 1
ATOM 678 O O . THR A 1 89 ? 4.867 0.380 -15.487 1.00 94.25 89 THR A O 1
ATOM 681 N N . VAL A 1 90 ? 4.597 0.259 -17.714 1.00 94.25 90 VAL A N 1
ATOM 682 C CA . VAL A 1 90 ? 4.925 1.663 -17.984 1.00 94.25 90 VAL A CA 1
ATOM 683 C C . VAL A 1 90 ? 3.646 2.406 -18.343 1.00 94.25 90 VAL A C 1
ATOM 685 O O . VAL A 1 90 ? 2.940 2.033 -19.275 1.00 94.25 90 VAL A O 1
ATOM 688 N N . VAL A 1 91 ? 3.357 3.468 -17.602 1.00 94.06 91 VAL A N 1
ATOM 689 C CA . VAL A 1 91 ? 2.204 4.342 -17.811 1.00 94.06 91 VAL A CA 1
ATOM 690 C C . VAL A 1 91 ? 2.679 5.638 -18.458 1.00 94.06 91 VAL A C 1
ATOM 692 O O . VAL A 1 91 ? 3.589 6.300 -17.949 1.00 94.06 91 VAL A O 1
ATOM 695 N N . GLN A 1 92 ? 2.053 5.998 -19.578 1.00 94.62 92 GLN A N 1
ATOM 696 C CA . GLN A 1 92 ? 2.234 7.290 -20.239 1.00 94.62 92 GLN A CA 1
ATOM 697 C C . GLN A 1 92 ? 1.440 8.364 -19.488 1.00 94.62 92 GLN A C 1
ATOM 699 O O . GLN A 1 92 ? 0.268 8.179 -19.167 1.00 94.62 92 GLN A O 1
ATOM 704 N N . LEU A 1 93 ? 2.085 9.486 -19.198 1.00 92.44 93 LEU A N 1
ATOM 705 C CA . LEU A 1 93 ? 1.511 10.634 -18.507 1.00 92.44 93 LEU A CA 1
ATOM 706 C C . LEU A 1 93 ? 1.386 11.826 -19.467 1.00 92.44 93 LEU A C 1
ATOM 708 O O . LEU A 1 93 ? 2.137 11.919 -20.444 1.00 92.44 93 LEU A O 1
ATOM 712 N N . PRO A 1 94 ? 0.515 12.804 -19.155 1.00 93.81 94 PRO A N 1
ATOM 713 C CA . PRO A 1 94 ? 0.449 14.052 -19.905 1.00 93.81 94 PRO A CA 1
ATOM 714 C C . PRO A 1 94 ? 1.819 14.736 -20.029 1.00 93.81 94 PRO A C 1
ATOM 716 O O . PRO A 1 94 ? 2.595 14.809 -19.060 1.00 93.81 94 PRO A O 1
ATOM 719 N N . GLY A 1 95 ? 2.097 15.241 -21.235 1.00 92.31 95 GLY A N 1
ATOM 720 C CA . GLY A 1 95 ? 3.370 15.872 -21.593 1.00 92.31 95 GLY A CA 1
ATOM 721 C C . GLY A 1 95 ? 4.480 14.890 -21.990 1.00 92.31 95 GLY A C 1
ATOM 722 O O . GLY A 1 95 ? 5.647 15.222 -21.823 1.00 92.31 95 GLY A O 1
ATOM 723 N N . GLY A 1 96 ? 4.139 13.677 -22.448 1.00 92.19 96 GLY A N 1
ATOM 724 C CA . GLY A 1 96 ? 5.106 12.696 -22.971 1.00 92.19 96 GLY A CA 1
ATOM 725 C C . GLY A 1 96 ? 6.006 12.049 -21.913 1.00 92.19 96 GLY A C 1
ATOM 726 O O . GLY A 1 96 ? 7.013 11.429 -22.244 1.00 92.19 96 GLY A O 1
ATOM 727 N N . ARG A 1 97 ? 5.672 12.207 -20.628 1.00 92.56 97 ARG A N 1
ATOM 728 C CA . ARG A 1 97 ? 6.432 11.618 -19.518 1.00 92.56 97 ARG A CA 1
ATOM 729 C C . ARG A 1 97 ? 5.969 10.192 -19.270 1.00 92.56 97 ARG A C 1
ATOM 731 O O . ARG A 1 97 ? 4.789 9.898 -19.403 1.00 92.56 97 ARG A O 1
ATOM 738 N N . THR A 1 98 ? 6.861 9.339 -18.789 1.00 93.44 98 THR A N 1
ATOM 739 C CA . THR A 1 98 ? 6.523 7.970 -18.387 1.00 93.44 98 THR A CA 1
ATOM 740 C C . THR A 1 98 ? 6.736 7.754 -16.895 1.00 93.44 98 THR A C 1
ATOM 742 O O . THR A 1 98 ? 7.561 8.412 -16.253 1.00 93.44 98 THR A O 1
ATOM 745 N N . ARG A 1 99 ? 5.978 6.820 -16.316 1.00 92.88 99 ARG A N 1
ATOM 746 C CA . ARG A 1 99 ? 6.288 6.226 -15.011 1.00 92.88 99 ARG A CA 1
ATOM 747 C C . ARG A 1 99 ? 6.142 4.719 -15.060 1.00 92.88 99 ARG A C 1
ATOM 749 O O . ARG A 1 99 ? 5.175 4.210 -15.614 1.00 92.88 99 ARG A O 1
ATOM 756 N N . SER A 1 100 ? 7.088 4.028 -14.445 1.00 93.81 100 SER A N 1
ATOM 757 C CA . SER A 1 100 ? 7.050 2.585 -14.276 1.00 93.81 100 SER A CA 1
ATOM 758 C C . SER A 1 100 ? 6.442 2.191 -12.934 1.00 93.81 100 SER A C 1
ATOM 760 O O . SER A 1 100 ? 6.587 2.888 -11.924 1.00 93.81 100 SER A O 1
ATOM 762 N N . PHE A 1 101 ? 5.776 1.043 -12.930 1.00 95.19 101 PHE A N 1
ATOM 763 C CA . PHE A 1 101 ? 5.189 0.394 -11.766 1.00 95.19 101 PHE A CA 1
ATOM 764 C C . PHE A 1 101 ? 5.415 -1.112 -11.848 1.00 95.19 101 PHE A C 1
ATOM 766 O O . PHE A 1 101 ? 5.457 -1.672 -12.939 1.00 95.19 101 PHE A O 1
ATOM 773 N N . VAL A 1 102 ? 5.517 -1.769 -10.700 1.00 96.06 102 VAL A N 1
ATOM 774 C CA . VAL A 1 102 ? 5.367 -3.221 -10.581 1.00 96.06 102 VAL A CA 1
ATOM 775 C C . VAL A 1 102 ? 4.030 -3.480 -9.903 1.00 96.06 102 VAL A C 1
ATOM 777 O O . VAL A 1 102 ? 3.762 -2.927 -8.834 1.00 96.06 102 VAL A O 1
ATOM 780 N N . VAL A 1 103 ? 3.177 -4.259 -10.565 1.00 96.44 103 VAL A N 1
ATOM 781 C CA . VAL A 1 103 ? 1.779 -4.466 -10.172 1.00 96.44 103 VAL A CA 1
ATOM 782 C C . VAL A 1 103 ? 1.497 -5.948 -9.974 1.00 96.44 103 VAL A C 1
ATOM 784 O O . VAL A 1 103 ? 1.914 -6.755 -10.800 1.00 96.44 103 VAL A O 1
ATOM 787 N N . ASP A 1 104 ? 0.764 -6.301 -8.923 1.00 96.44 104 ASP A N 1
ATOM 788 C CA . ASP A 1 104 ? 0.341 -7.680 -8.654 1.00 96.44 104 ASP A CA 1
ATOM 789 C C . ASP A 1 104 ? -1.047 -7.723 -8.004 1.00 96.44 104 ASP A C 1
ATOM 791 O O . ASP A 1 104 ? -1.540 -6.700 -7.522 1.00 96.44 104 ASP A O 1
ATOM 795 N N . SER A 1 105 ? -1.679 -8.893 -8.002 1.00 94.06 105 SER A N 1
ATOM 796 C CA . SER A 1 105 ? -3.013 -9.125 -7.438 1.00 94.06 105 SER A CA 1
ATOM 797 C C . SER A 1 105 ? -3.002 -10.262 -6.416 1.00 94.06 105 SER A C 1
ATOM 799 O O . SER A 1 105 ? -2.284 -11.240 -6.609 1.00 94.06 105 SER A O 1
ATOM 801 N N . ALA A 1 106 ? -3.792 -10.131 -5.345 1.00 88.75 106 ALA A N 1
ATOM 802 C CA . ALA A 1 106 ? -3.893 -11.119 -4.261 1.00 88.75 106 ALA A CA 1
ATOM 803 C C . ALA A 1 106 ? -4.951 -12.206 -4.482 1.00 88.75 106 ALA A C 1
ATOM 805 O O . ALA A 1 106 ? -5.962 -11.938 -5.172 1.00 88.75 106 ALA A O 1
#

Mean predicted aligned error: 3.58 Å